Protein AF-A0A358EEK1-F1 (afdb_monomer)

pLDDT: mean 90.15, std 15.13, range [40.56, 98.88]

Nearest PDB structures (foldseek):
  5oxf-assembly1_C  TM=2.461E-01  e=3.643E+00  Campylobacter jejuni
  6evj-assembly1_B  TM=2.274E-01  e=4.358E+00  Influenza A virus (A/lit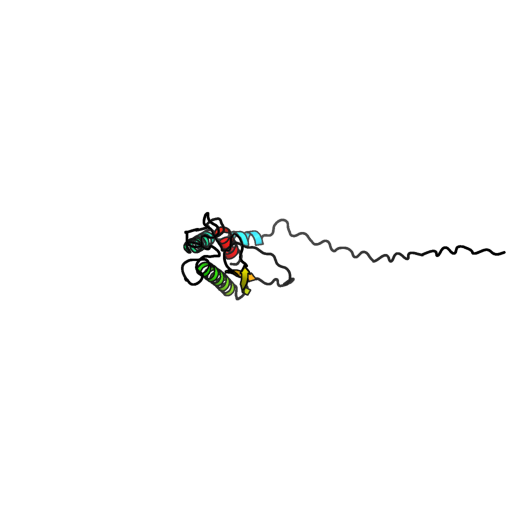tle yellow-shouldered bat/Guatemala/060/2010(H17N10))
  5owv-assembly1_D  TM=2.483E-01  e=8.408E+00  Campylobacter j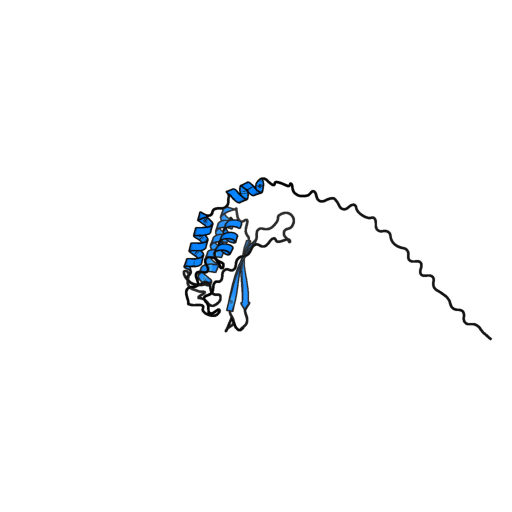ejuni

Mean predicted aligned error: 9.31 Å

Sequence (172 aa):
MTSLRSSAALFCCLTAVSPMHPASAQNAPPEVDLRLYDIIDASSADRIERDIRTLVSFGTRNTLSDTLSDTRGIGAARRWIKAELDRISFACGGCLEVSYQESIALPSVRIPEPVNVVNVVGIIRGTVHPERYVIMSGDIDSRASDTSDGETDAPGAND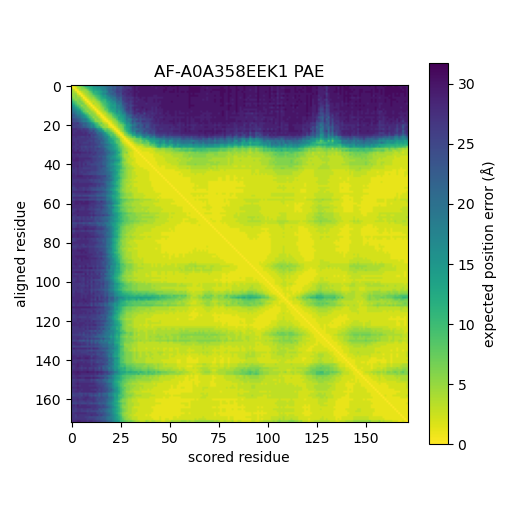NASGMAGVIEAAR

Structure (mmCIF, N/CA/C/O backbone):
data_AF-A0A358EEK1-F1
#
_entry.id   AF-A0A358EEK1-F1
#
loop_
_atom_site.group_PDB
_atom_site.id
_atom_site.type_symbol
_atom_site.label_atom_id
_atom_site.label_alt_id
_atom_site.label_comp_id
_atom_site.label_asym_id
_atom_site.label_entity_id
_atom_site.label_seq_id
_atom_site.pdbx_PDB_ins_code
_atom_site.Cartn_x
_atom_site.Cartn_y
_atom_site.Cartn_z
_atom_site.occupancy
_atom_site.B_iso_or_equiv
_atom_site.auth_seq_id
_atom_site.auth_comp_id
_atom_site.auth_asym_id
_atom_site.auth_atom_id
_atom_site.pdbx_PDB_model_num
ATOM 1 N N . MET A 1 1 ? 63.374 16.658 64.574 1.00 43.41 1 MET A N 1
ATOM 2 C CA . MET A 1 1 ? 62.487 17.833 64.411 1.00 43.41 1 MET A CA 1
ATOM 3 C C . MET A 1 1 ? 62.009 17.806 62.961 1.00 43.41 1 MET A C 1
ATOM 5 O O . MET A 1 1 ? 62.873 17.798 62.108 1.00 43.41 1 MET A O 1
ATOM 9 N N . THR A 1 2 ? 60.751 17.659 62.552 1.00 40.56 2 THR A N 1
ATOM 10 C CA . THR A 1 2 ? 59.442 17.663 63.221 1.00 40.56 2 THR A CA 1
ATOM 11 C C . THR A 1 2 ? 58.431 17.014 62.254 1.00 40.56 2 THR A C 1
ATOM 13 O O . THR A 1 2 ? 58.309 17.447 61.118 1.00 40.56 2 THR A O 1
ATOM 16 N N . SER A 1 3 ? 57.763 15.954 62.724 1.00 47.53 3 SER A N 1
ATOM 17 C CA . SER A 1 3 ? 56.436 15.412 62.361 1.00 47.53 3 SER A CA 1
ATOM 18 C C . SER A 1 3 ? 55.584 16.173 61.321 1.00 47.53 3 SER A C 1
ATOM 20 O O . SER A 1 3 ? 55.145 17.285 61.608 1.00 47.53 3 SER A O 1
ATOM 22 N N . LEU A 1 4 ? 55.149 15.487 60.251 1.00 50.31 4 LEU A N 1
ATOM 23 C CA . LEU A 1 4 ? 53.916 15.821 59.519 1.00 50.31 4 LEU A CA 1
ATOM 24 C C . LEU A 1 4 ? 52.906 14.666 59.643 1.00 50.31 4 LEU A C 1
ATOM 26 O O . LEU A 1 4 ? 53.188 13.525 59.283 1.00 50.31 4 LEU A O 1
ATOM 30 N N . ARG A 1 5 ? 51.747 14.975 60.231 1.00 51.47 5 ARG A N 1
ATOM 31 C CA . ARG A 1 5 ? 50.655 14.051 60.562 1.00 51.47 5 ARG A CA 1
ATOM 32 C C . ARG A 1 5 ? 49.740 13.830 59.351 1.00 51.47 5 ARG A C 1
ATOM 34 O O . ARG A 1 5 ? 49.323 14.796 58.721 1.00 51.47 5 ARG A O 1
ATOM 41 N N . SER A 1 6 ? 49.377 12.574 59.084 1.00 49.84 6 SER A N 1
ATOM 42 C CA . SER A 1 6 ? 48.284 12.206 58.169 1.00 49.84 6 SER A CA 1
ATOM 43 C C . SER A 1 6 ? 46.935 12.659 58.735 1.00 49.84 6 SER A C 1
ATOM 45 O O . SER A 1 6 ? 46.593 12.293 59.857 1.00 49.84 6 SER A O 1
ATOM 47 N N . SER A 1 7 ? 46.164 13.423 57.958 1.00 56.31 7 SER A N 1
ATOM 48 C CA . SER A 1 7 ? 44.749 13.699 58.235 1.00 56.31 7 SER A CA 1
ATOM 49 C C . SER A 1 7 ? 43.894 12.843 57.307 1.00 56.31 7 SER A C 1
ATOM 51 O O . SER A 1 7 ? 43.852 13.081 56.103 1.00 56.31 7 SER A O 1
ATOM 53 N N . ALA A 1 8 ? 43.235 11.829 57.865 1.00 51.91 8 ALA A N 1
ATOM 54 C CA . ALA A 1 8 ? 42.208 11.062 57.173 1.00 51.91 8 ALA A CA 1
ATOM 55 C C . ALA A 1 8 ? 40.895 11.859 57.209 1.00 51.91 8 ALA A C 1
ATOM 57 O O . ALA A 1 8 ? 40.332 12.085 58.280 1.00 51.91 8 ALA A O 1
ATOM 58 N N . ALA A 1 9 ? 40.424 12.315 56.048 1.00 53.72 9 ALA A N 1
ATOM 59 C CA . ALA A 1 9 ? 39.115 12.941 55.912 1.00 53.72 9 ALA A CA 1
ATOM 60 C C . ALA A 1 9 ? 38.034 11.850 55.895 1.00 53.72 9 ALA A C 1
ATOM 62 O O . ALA A 1 9 ? 37.959 11.042 54.970 1.00 53.72 9 ALA A O 1
ATOM 63 N N . LEU A 1 10 ? 37.215 11.815 56.945 1.00 52.78 10 LEU A N 1
ATOM 64 C CA . LEU A 1 10 ? 36.080 10.909 57.084 1.00 52.78 10 LEU A CA 1
ATOM 65 C C . LEU A 1 10 ? 34.925 11.429 56.209 1.00 52.78 10 LEU A C 1
ATOM 67 O O . LEU A 1 10 ? 34.228 12.372 56.578 1.00 52.78 10 LEU A O 1
ATOM 71 N N . PHE A 1 11 ? 34.752 10.847 55.023 1.00 52.84 11 PHE A N 1
ATOM 72 C CA . PHE A 1 11 ? 33.650 11.167 54.113 1.00 52.84 11 PHE A CA 1
ATOM 73 C C . PHE A 1 11 ? 32.364 10.501 54.635 1.00 52.84 11 PHE A C 1
ATOM 75 O O . PHE A 1 11 ? 32.135 9.310 54.434 1.00 52.84 11 PHE A O 1
ATOM 82 N N . CYS A 1 12 ? 31.542 11.257 55.368 1.00 51.34 12 CYS A N 1
ATOM 83 C CA . CYS A 1 12 ? 30.236 10.801 55.840 1.00 51.34 12 CYS A CA 1
ATOM 84 C C . CYS A 1 12 ? 29.252 10.801 54.660 1.00 51.34 12 CYS A C 1
ATOM 86 O O . CYS A 1 12 ? 28.757 11.846 54.240 1.00 51.34 12 CYS A O 1
ATOM 88 N N . CYS A 1 13 ? 29.023 9.625 54.079 1.00 54.00 13 CYS A N 1
ATOM 89 C CA . CYS A 1 13 ? 28.066 9.417 52.999 1.00 54.00 13 CYS A CA 1
ATOM 90 C C . CYS A 1 13 ? 26.640 9.467 53.583 1.00 54.00 13 CYS A C 1
ATOM 92 O O . CYS A 1 13 ? 26.144 8.466 54.096 1.00 54.00 13 CYS A O 1
ATOM 94 N N . LEU A 1 14 ? 25.986 10.636 53.549 1.00 52.56 14 LEU A N 1
ATOM 95 C CA . LEU A 1 14 ? 24.544 10.736 53.797 1.00 52.56 14 LEU A CA 1
ATOM 96 C C . LEU A 1 14 ? 23.809 10.092 52.616 1.00 52.56 14 LEU A C 1
ATOM 98 O O . LEU A 1 14 ? 23.673 10.688 51.548 1.00 52.56 14 LEU A O 1
ATOM 102 N N . THR A 1 15 ? 23.338 8.865 52.800 1.00 57.62 15 THR A N 1
ATOM 103 C CA . THR A 1 15 ? 22.448 8.199 51.852 1.00 57.62 15 THR A CA 1
ATOM 104 C C . THR A 1 15 ? 21.060 8.829 51.946 1.00 57.62 15 THR A C 1
ATOM 106 O O . THR A 1 15 ? 20.300 8.594 52.883 1.00 57.62 15 THR A O 1
ATOM 109 N N . ALA A 1 16 ? 20.721 9.669 50.968 1.00 61.91 16 ALA A N 1
ATOM 110 C CA . ALA A 1 16 ? 19.362 10.156 50.786 1.00 61.91 16 ALA A CA 1
ATOM 111 C C . ALA A 1 16 ? 18.456 8.966 50.428 1.00 61.91 16 ALA A C 1
ATOM 113 O O . ALA A 1 16 ? 18.513 8.437 49.319 1.00 61.91 16 ALA A O 1
ATOM 114 N N . VAL A 1 17 ? 17.641 8.517 51.382 1.00 62.41 17 VAL A N 1
ATOM 115 C CA . VAL A 1 17 ? 16.612 7.499 51.147 1.00 62.41 17 VAL A CA 1
ATOM 116 C C . VAL A 1 17 ? 15.456 8.182 50.420 1.00 62.41 17 VAL A C 1
ATOM 118 O O . VAL A 1 17 ? 14.647 8.875 51.033 1.00 62.41 17 VAL A O 1
ATOM 121 N N . SER A 1 18 ? 15.401 8.042 49.096 1.00 67.00 18 SER A N 1
ATOM 122 C CA . SER A 1 18 ? 14.250 8.494 48.316 1.00 67.00 18 SER A CA 1
ATOM 123 C C . SER A 1 18 ? 13.004 7.686 48.706 1.00 67.00 18 SER A C 1
ATOM 125 O O . SER A 1 18 ? 13.092 6.461 48.821 1.00 67.00 18 SER A O 1
ATOM 127 N N . PRO A 1 19 ? 11.838 8.329 48.898 1.00 62.78 19 PRO A N 1
ATOM 128 C CA . PRO A 1 19 ? 10.604 7.618 49.190 1.00 62.78 19 PRO A CA 1
ATOM 129 C C . PRO A 1 19 ? 10.219 6.745 47.993 1.00 62.78 19 PRO A C 1
ATOM 131 O O . PRO A 1 19 ? 9.994 7.229 46.879 1.00 62.78 19 PRO A O 1
ATOM 134 N N . MET A 1 20 ? 10.162 5.441 48.247 1.00 59.53 20 MET A N 1
ATOM 135 C CA . MET A 1 20 ? 9.701 4.434 47.304 1.00 59.53 20 MET A CA 1
ATOM 136 C C . MET A 1 20 ? 8.206 4.671 47.071 1.00 59.53 20 MET A C 1
ATOM 138 O O . MET A 1 20 ? 7.381 4.399 47.942 1.00 59.53 20 MET A O 1
ATOM 142 N N . HIS A 1 21 ? 7.858 5.254 45.923 1.00 65.44 21 HIS A N 1
ATOM 143 C CA . HIS A 1 21 ? 6.463 5.396 45.527 1.00 65.44 21 HIS A CA 1
ATOM 144 C C . HIS A 1 21 ? 5.921 4.001 45.199 1.00 65.44 21 HIS A C 1
ATOM 146 O O . HIS A 1 21 ? 6.581 3.269 44.454 1.00 65.44 21 HIS A O 1
ATOM 152 N N . PRO A 1 22 ? 4.755 3.601 45.734 1.00 57.66 22 PRO A N 1
ATOM 153 C CA . PRO A 1 22 ? 4.151 2.337 45.357 1.00 57.66 22 PRO A CA 1
ATOM 154 C C . PRO A 1 22 ? 3.855 2.383 43.858 1.00 57.66 22 PRO A C 1
ATOM 156 O O . PRO A 1 22 ? 3.104 3.240 43.385 1.00 57.66 22 PRO A O 1
ATOM 159 N N . ALA A 1 23 ? 4.475 1.475 43.106 1.00 62.31 23 ALA A N 1
ATOM 160 C CA . ALA A 1 23 ? 4.101 1.230 41.726 1.00 62.31 23 ALA A CA 1
ATOM 161 C C . ALA A 1 23 ? 2.620 0.837 41.730 1.00 62.31 23 ALA A C 1
ATOM 163 O O . ALA A 1 23 ? 2.246 -0.173 42.328 1.00 62.31 23 ALA A O 1
ATOM 164 N N . SER A 1 24 ? 1.767 1.666 41.124 1.00 61.56 24 SER A N 1
ATOM 165 C CA . SER A 1 24 ? 0.379 1.275 40.894 1.00 61.56 24 SER A CA 1
ATOM 166 C C . SER A 1 24 ? 0.408 0.016 40.041 1.00 61.56 24 SER A C 1
ATOM 168 O O . SER A 1 24 ? 0.936 0.039 38.929 1.00 61.56 24 SER A O 1
ATOM 170 N N . ALA A 1 25 ? -0.104 -1.087 40.588 1.00 59.94 25 ALA A N 1
ATOM 171 C CA . ALA A 1 25 ? -0.289 -2.314 39.838 1.00 59.94 25 ALA A CA 1
ATOM 172 C C . ALA A 1 25 ? -1.183 -1.979 38.645 1.00 59.94 25 ALA A C 1
ATOM 174 O O . ALA A 1 25 ? -2.343 -1.599 38.805 1.00 59.94 25 ALA A O 1
ATOM 175 N N . GLN A 1 26 ? -0.606 -2.029 37.450 1.00 68.31 26 GLN A N 1
ATOM 176 C CA . GLN A 1 26 ? -1.361 -1.844 36.229 1.00 68.31 26 GLN A CA 1
ATOM 177 C C . GLN A 1 26 ? -2.320 -3.033 36.155 1.00 68.31 26 GLN A C 1
ATOM 179 O O . GLN A 1 26 ? -1.869 -4.176 36.077 1.00 68.31 26 GLN A O 1
ATOM 184 N N . ASN A 1 27 ? -3.627 -2.780 36.280 1.00 73.75 27 ASN A N 1
ATOM 185 C CA . ASN A 1 27 ? -4.627 -3.832 36.124 1.00 73.75 27 ASN A CA 1
ATOM 186 C C . ASN A 1 27 ? -4.384 -4.492 34.765 1.00 73.75 27 ASN A C 1
ATOM 188 O O . ASN A 1 27 ? -4.419 -3.811 33.736 1.00 73.75 27 ASN A O 1
ATOM 192 N N . ALA A 1 28 ? -4.074 -5.789 34.777 1.00 75.44 28 ALA A N 1
ATOM 193 C CA . ALA A 1 28 ? -3.898 -6.539 33.547 1.00 75.44 28 ALA A CA 1
ATOM 194 C C . ALA A 1 28 ? -5.198 -6.458 32.726 1.00 75.44 28 ALA A C 1
ATOM 196 O O . ALA A 1 28 ? -6.284 -6.450 33.321 1.00 75.44 28 ALA A O 1
ATOM 197 N N . PRO A 1 29 ? -5.112 -6.380 31.385 1.00 78.44 29 PRO A N 1
ATOM 198 C CA . PRO A 1 29 ? -6.289 -6.503 30.540 1.00 78.44 29 PRO A CA 1
ATOM 199 C C . PRO A 1 29 ? -7.063 -7.783 30.891 1.00 78.44 29 PRO A C 1
ATOM 201 O O . PRO A 1 29 ? -6.444 -8.767 31.312 1.00 78.44 29 PRO A O 1
ATOM 204 N N . PRO A 1 30 ? -8.397 -7.787 30.740 1.00 82.62 30 PRO A N 1
ATOM 205 C CA . PRO A 1 30 ? -9.182 -8.995 30.952 1.00 82.62 30 PRO A CA 1
ATOM 206 C C . PRO A 1 30 ? -8.681 -10.125 30.043 1.00 82.62 30 PRO A C 1
ATOM 208 O O . PRO A 1 30 ? -8.241 -9.876 28.922 1.00 82.62 30 PRO A O 1
ATOM 211 N N . GLU A 1 31 ? -8.774 -11.369 30.522 1.00 85.31 31 GLU A N 1
ATOM 212 C CA . GLU A 1 31 ? -8.377 -12.562 29.754 1.00 85.31 31 GLU A CA 1
ATOM 213 C C . GLU A 1 31 ? -9.153 -12.675 28.432 1.00 85.31 31 GLU A C 1
ATOM 215 O O . GLU A 1 31 ? -8.614 -13.123 27.424 1.00 85.31 31 GLU A O 1
ATOM 220 N N . VAL A 1 32 ? -10.405 -12.209 28.429 1.00 90.00 32 VAL A N 1
ATOM 221 C CA . VAL A 1 32 ? -11.256 -12.130 27.244 1.00 90.00 32 VAL A CA 1
ATOM 222 C C . VAL A 1 32 ? -11.699 -10.688 27.038 1.00 90.00 32 VAL A C 1
ATOM 224 O O . VAL A 1 32 ? -12.344 -10.094 27.903 1.00 90.00 32 VAL A O 1
ATOM 227 N N . ASP A 1 33 ? -11.397 -10.149 25.861 1.00 91.00 33 ASP A N 1
ATOM 228 C CA . ASP A 1 33 ? -11.903 -8.863 25.396 1.00 91.00 33 ASP A CA 1
ATOM 229 C C . ASP A 1 33 ? -12.901 -9.096 24.262 1.00 91.00 33 ASP A C 1
ATOM 231 O O . ASP A 1 33 ? -12.526 -9.500 23.160 1.00 91.00 33 ASP A O 1
ATOM 235 N N . LEU A 1 34 ? -14.185 -8.857 24.538 1.00 91.69 34 LEU A N 1
ATOM 236 C CA . LEU A 1 34 ? -15.256 -9.136 23.580 1.00 91.69 34 LEU A CA 1
ATOM 237 C C . LEU A 1 34 ? -15.139 -8.309 22.292 1.00 91.69 34 LEU A C 1
ATOM 239 O O . LEU A 1 34 ? -15.575 -8.774 21.244 1.00 91.69 34 LEU A O 1
ATOM 243 N N . ARG A 1 35 ? -14.472 -7.147 22.341 1.00 92.81 35 ARG A N 1
ATOM 244 C CA . ARG A 1 35 ? -14.239 -6.295 21.164 1.00 92.81 35 ARG A CA 1
ATOM 245 C C . ARG A 1 35 ? -13.403 -6.998 20.096 1.00 92.81 35 ARG A C 1
ATOM 247 O O . ARG A 1 35 ? -13.483 -6.637 18.928 1.00 92.81 35 ARG A O 1
ATOM 254 N N . LEU A 1 36 ? -12.589 -7.987 20.480 1.00 92.12 36 LEU A N 1
ATOM 255 C CA . LEU A 1 36 ? -11.801 -8.761 19.522 1.00 92.12 36 LEU A CA 1
ATOM 256 C C . LEU A 1 36 ? -12.690 -9.591 18.594 1.00 92.12 36 LEU A C 1
ATOM 258 O O . LEU A 1 36 ? -12.343 -9.734 17.427 1.00 92.12 36 LEU A O 1
ATOM 262 N N . TYR A 1 37 ? -13.833 -10.093 19.070 1.00 93.94 37 TYR A N 1
ATOM 263 C CA . TYR A 1 37 ? -14.766 -10.832 18.216 1.00 93.94 37 TYR A CA 1
ATOM 264 C C . TYR A 1 37 ? -15.421 -9.915 17.184 1.00 93.94 37 TYR A C 1
ATOM 266 O O . TYR A 1 37 ? -15.461 -10.279 16.015 1.00 93.94 37 TYR A O 1
ATOM 274 N N . ASP A 1 38 ? -15.805 -8.694 17.572 1.00 94.12 38 ASP A N 1
ATOM 275 C CA . ASP A 1 38 ? -16.333 -7.702 16.626 1.00 94.12 38 ASP A CA 1
ATOM 276 C C . ASP A 1 38 ? -15.305 -7.361 15.529 1.00 94.12 38 ASP A C 1
ATOM 278 O O . ASP A 1 38 ? -15.656 -7.238 14.358 1.00 94.12 38 ASP A O 1
ATOM 282 N N . ILE A 1 39 ? -14.019 -7.241 15.891 1.00 93.06 39 ILE A N 1
ATOM 283 C CA . ILE A 1 39 ? -12.922 -6.994 14.936 1.00 93.06 39 ILE A CA 1
ATOM 284 C C . ILE A 1 39 ? -12.733 -8.189 13.991 1.00 93.06 39 ILE A C 1
ATOM 286 O O . ILE A 1 39 ? -12.556 -7.999 12.788 1.00 93.06 39 ILE A O 1
ATOM 290 N N . ILE A 1 40 ? -12.770 -9.416 14.520 1.00 93.81 40 ILE A N 1
ATOM 291 C CA . ILE A 1 40 ? -12.647 -10.642 13.719 1.00 93.81 40 ILE A CA 1
ATOM 292 C C . ILE A 1 40 ? -13.811 -10.743 12.727 1.00 93.81 40 ILE A C 1
ATOM 294 O O . ILE A 1 40 ? -13.573 -10.925 11.533 1.00 93.81 40 ILE A O 1
ATOM 298 N N . ASP A 1 41 ? -15.045 -10.566 13.197 1.00 96.19 41 ASP A N 1
ATOM 299 C CA . ASP A 1 41 ? -16.259 -10.666 12.381 1.00 96.19 41 ASP A CA 1
ATOM 300 C C . ASP A 1 41 ? -16.359 -9.545 11.339 1.00 96.19 41 ASP A C 1
ATOM 302 O O . ASP A 1 41 ? -16.964 -9.724 10.280 1.00 96.19 41 ASP A O 1
ATOM 306 N N . ALA A 1 42 ? -15.750 -8.388 11.609 1.00 95.88 42 ALA A N 1
ATOM 307 C CA . ALA A 1 42 ? -15.675 -7.298 10.649 1.00 95.88 42 ALA A CA 1
ATOM 308 C C . ALA A 1 42 ? -14.756 -7.618 9.462 1.00 95.88 42 ALA A C 1
ATOM 310 O O . ALA A 1 42 ? -14.959 -7.030 8.400 1.00 95.88 42 ALA A O 1
ATOM 311 N N . SER A 1 43 ? -13.763 -8.501 9.616 1.00 96.44 43 SER A N 1
ATOM 312 C CA . SER A 1 43 ? -12.811 -8.828 8.548 1.00 96.44 43 SER A CA 1
ATOM 313 C C . SER A 1 43 ? -13.473 -9.577 7.385 1.00 96.44 43 SER A C 1
ATOM 315 O O . SER A 1 43 ? -14.347 -10.424 7.568 1.00 96.44 43 SER A O 1
ATOM 317 N N . SER A 1 44 ? -13.064 -9.272 6.152 1.00 98.25 44 SER A N 1
ATOM 318 C CA . SER A 1 44 ? -13.674 -9.836 4.947 1.00 98.25 44 SER A CA 1
ATOM 319 C C . SER A 1 44 ? -12.648 -10.477 4.015 1.00 98.25 44 SER A C 1
ATOM 321 O O . SER A 1 44 ? -11.899 -9.790 3.317 1.00 98.25 44 SER A O 1
ATOM 323 N N . ALA A 1 45 ? -12.682 -11.810 3.923 1.00 98.31 45 ALA A N 1
ATOM 324 C CA . ALA A 1 45 ? -11.847 -12.568 2.987 1.00 98.31 45 ALA A CA 1
ATOM 325 C C . ALA A 1 45 ? -12.058 -12.133 1.524 1.00 98.31 45 ALA A C 1
ATOM 327 O O . ALA A 1 45 ? -11.088 -11.979 0.785 1.00 98.31 45 ALA A O 1
ATOM 328 N N . ASP A 1 46 ? -13.301 -11.843 1.128 1.00 98.56 46 ASP A N 1
ATOM 329 C CA . ASP A 1 46 ? -13.633 -11.387 -0.228 1.00 98.56 46 ASP A CA 1
ATOM 330 C C . ASP A 1 46 ? -13.015 -10.019 -0.563 1.00 98.56 46 ASP A C 1
ATOM 332 O O . ASP A 1 46 ? -12.674 -9.751 -1.719 1.00 98.56 46 ASP A O 1
ATOM 336 N N . ARG A 1 47 ? -12.889 -9.118 0.424 1.00 98.31 47 ARG A N 1
ATOM 337 C CA . ARG A 1 47 ? -12.207 -7.825 0.236 1.00 98.31 47 ARG A CA 1
ATOM 338 C C . ARG A 1 47 ? -10.705 -8.021 0.115 1.00 98.31 47 ARG A C 1
ATOM 340 O O . ARG A 1 47 ? -10.134 -7.555 -0.864 1.00 98.31 47 ARG A O 1
ATOM 347 N N . ILE A 1 48 ? -10.115 -8.793 1.028 1.00 98.62 48 ILE A N 1
ATOM 348 C CA . ILE A 1 48 ? -8.686 -9.122 0.996 1.00 98.62 48 ILE A CA 1
ATOM 349 C C . ILE A 1 48 ? -8.315 -9.753 -0.354 1.00 98.62 48 ILE A C 1
ATOM 351 O O . ILE A 1 48 ? -7.354 -9.327 -0.990 1.00 98.62 48 ILE A O 1
ATOM 355 N N . GLU A 1 49 ? -9.093 -10.722 -0.848 1.00 98.75 49 GLU A N 1
ATOM 356 C CA . GLU A 1 49 ? -8.842 -11.332 -2.158 1.00 98.75 49 GLU A CA 1
ATOM 357 C C . GLU A 1 49 ? -8.934 -10.304 -3.295 1.00 98.75 49 GLU A C 1
ATOM 359 O O . GLU A 1 49 ? -8.090 -10.303 -4.195 1.00 98.75 49 GLU A O 1
ATOM 364 N N . ARG A 1 50 ? -9.933 -9.412 -3.270 1.00 98.81 50 ARG A N 1
ATOM 365 C CA . ARG A 1 50 ? -10.086 -8.356 -4.284 1.00 98.81 50 ARG A CA 1
ATOM 366 C C . ARG A 1 50 ? -8.881 -7.417 -4.310 1.00 98.81 50 ARG A C 1
ATOM 368 O O . ARG A 1 50 ? -8.413 -7.066 -5.395 1.00 98.81 50 ARG A O 1
ATOM 375 N N . ASP A 1 51 ? -8.366 -7.048 -3.147 1.00 98.75 51 ASP A N 1
ATOM 376 C CA . ASP A 1 51 ? -7.219 -6.152 -3.028 1.00 98.75 51 ASP A CA 1
ATOM 377 C C . ASP A 1 51 ? -5.941 -6.845 -3.508 1.00 98.75 51 ASP A C 1
ATOM 379 O O . ASP A 1 51 ? -5.196 -6.272 -4.304 1.00 98.75 51 ASP A O 1
ATOM 383 N N . ILE A 1 52 ? -5.748 -8.126 -3.161 1.00 98.88 52 ILE A N 1
ATOM 384 C CA . ILE A 1 52 ? -4.668 -8.955 -3.718 1.00 98.88 52 ILE A CA 1
ATOM 385 C C . ILE A 1 52 ? -4.767 -8.994 -5.244 1.00 98.88 52 ILE A C 1
ATOM 387 O O . ILE A 1 52 ? -3.778 -8.730 -5.925 1.00 98.88 52 ILE A O 1
ATOM 391 N N . ARG A 1 53 ? -5.951 -9.287 -5.799 1.00 98.81 53 ARG A N 1
ATOM 392 C CA . ARG A 1 53 ? -6.180 -9.334 -7.254 1.00 98.81 53 ARG A CA 1
ATOM 393 C C . ARG A 1 53 ? -5.882 -8.001 -7.934 1.00 98.81 53 ARG A C 1
ATOM 395 O O . ARG A 1 53 ? -5.343 -7.990 -9.038 1.00 98.81 53 ARG A O 1
ATOM 402 N N . THR A 1 54 ? -6.199 -6.894 -7.276 1.00 98.75 54 THR A N 1
ATOM 403 C CA . THR A 1 54 ? -5.893 -5.561 -7.794 1.00 98.75 54 THR A CA 1
ATOM 404 C C . THR A 1 54 ? -4.389 -5.316 -7.788 1.00 98.75 54 THR A C 1
ATOM 406 O O . THR A 1 54 ? -3.819 -4.993 -8.828 1.00 98.75 54 THR A O 1
ATOM 409 N N . LEU A 1 55 ? -3.711 -5.582 -6.670 1.00 98.69 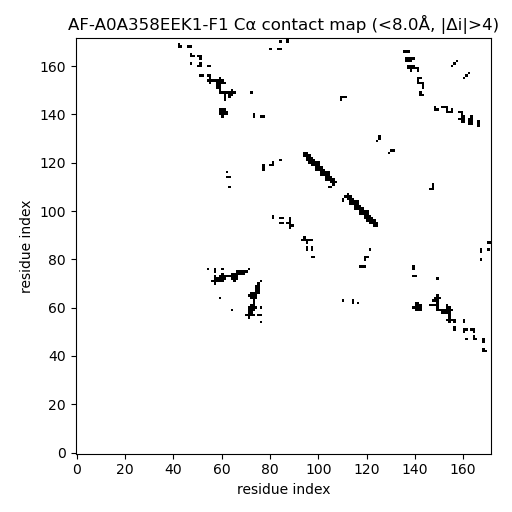55 LEU A N 1
ATOM 410 C CA . LEU A 1 55 ?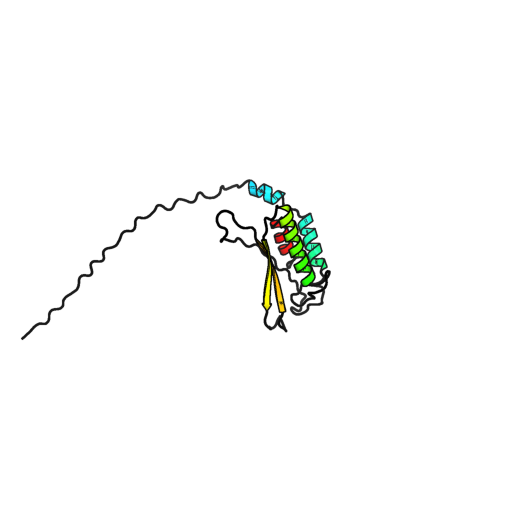 -2.262 -5.426 -6.556 1.00 98.69 55 LEU A CA 1
ATOM 411 C C . LEU A 1 55 ? -1.508 -6.272 -7.590 1.00 98.69 55 LEU A C 1
ATOM 413 O O . LEU A 1 55 ? -0.612 -5.760 -8.264 1.00 98.69 55 LEU A O 1
ATOM 417 N N . VAL A 1 56 ? -1.876 -7.544 -7.778 1.00 98.44 56 VAL A N 1
ATOM 418 C CA . VAL A 1 56 ? -1.226 -8.423 -8.772 1.00 98.44 56 VAL A CA 1
ATOM 419 C C . VAL A 1 56 ? -1.489 -7.989 -10.217 1.00 98.44 56 VAL A C 1
ATOM 421 O O . VAL A 1 56 ? -0.703 -8.328 -11.099 1.00 98.44 56 VAL A O 1
ATOM 424 N N . SER A 1 57 ? -2.566 -7.237 -10.474 1.00 98.62 57 SER A N 1
ATOM 425 C CA . SER A 1 57 ? -2.947 -6.807 -11.827 1.00 98.62 57 SER A CA 1
ATOM 426 C C . SER A 1 57 ? -2.059 -5.703 -12.404 1.00 98.62 57 SER A C 1
ATOM 428 O O . SER A 1 57 ? -2.047 -5.514 -13.617 1.00 98.62 57 SER A O 1
ATOM 430 N N . PHE A 1 58 ? -1.236 -5.047 -11.577 1.00 98.69 58 PHE A N 1
ATOM 431 C CA . PHE A 1 58 ? -0.245 -4.071 -12.043 1.00 98.69 58 PHE A CA 1
ATOM 432 C C . PHE A 1 58 ? 0.934 -4.708 -12.807 1.00 98.69 58 PHE A C 1
ATOM 434 O O . PHE A 1 58 ? 1.844 -3.995 -13.231 1.00 98.69 58 PHE A O 1
ATOM 441 N N . GLY A 1 59 ? 0.932 -6.036 -12.989 1.00 98.31 59 GLY A N 1
ATOM 442 C CA . GLY A 1 59 ? 1.943 -6.811 -13.708 1.00 98.31 59 GLY A CA 1
ATOM 443 C C . GLY A 1 59 ? 3.213 -7.012 -12.890 1.00 98.31 59 GLY A C 1
ATOM 444 O O . GLY A 1 59 ? 3.492 -8.113 -12.424 1.00 98.31 59 GLY A O 1
ATOM 445 N N . THR A 1 60 ? 3.948 -5.930 -12.656 1.00 98.38 60 THR A N 1
ATOM 446 C CA . THR A 1 60 ? 5.084 -5.872 -11.732 1.00 98.38 60 THR A CA 1
ATOM 447 C C . THR A 1 60 ? 4.978 -4.619 -10.880 1.00 98.38 60 THR A C 1
ATOM 449 O O . THR A 1 60 ? 4.462 -3.594 -11.324 1.00 98.38 60 THR A O 1
ATOM 452 N N . ARG A 1 61 ? 5.447 -4.707 -9.640 1.00 98.31 61 ARG A N 1
ATOM 453 C CA . ARG A 1 61 ? 5.569 -3.574 -8.722 1.00 98.31 61 ARG A CA 1
ATOM 454 C C . ARG A 1 61 ? 7.028 -3.379 -8.327 1.00 98.31 61 ARG A C 1
ATOM 456 O O . ARG A 1 61 ? 7.304 -2.850 -7.266 1.00 98.31 61 ARG A O 1
ATOM 463 N N . ASN A 1 62 ? 7.981 -3.821 -9.144 1.00 97.75 62 ASN A N 1
ATOM 464 C CA . ASN A 1 62 ? 9.397 -3.632 -8.845 1.00 97.75 62 ASN A CA 1
ATOM 465 C C . ASN A 1 62 ? 9.724 -2.149 -8.623 1.00 97.75 62 ASN A C 1
ATOM 467 O O . ASN A 1 62 ? 9.180 -1.280 -9.302 1.00 97.75 62 ASN A O 1
ATOM 471 N N . THR A 1 63 ? 10.630 -1.858 -7.693 1.00 97.06 63 THR A N 1
ATOM 472 C CA . THR A 1 63 ? 11.053 -0.486 -7.370 1.00 97.06 63 THR A CA 1
ATOM 473 C C . THR A 1 63 ? 11.556 0.292 -8.600 1.00 97.06 63 THR A C 1
ATOM 475 O O . THR A 1 63 ? 11.387 1.506 -8.658 1.00 97.06 63 THR A O 1
ATOM 478 N N . LEU A 1 64 ? 12.124 -0.399 -9.595 1.00 96.75 64 LEU A N 1
ATOM 479 C CA . LEU A 1 64 ? 12.622 0.169 -10.856 1.00 96.75 64 LEU A CA 1
ATOM 480 C C . LEU A 1 64 ? 11.582 0.170 -11.990 1.00 96.75 64 LEU A C 1
ATOM 482 O O . LEU A 1 64 ? 11.894 0.568 -13.109 1.00 96.75 64 LEU A O 1
ATOM 486 N N . SER A 1 65 ? 10.365 -0.316 -11.736 1.00 97.69 65 SER A N 1
ATOM 487 C CA . SER A 1 65 ? 9.304 -0.350 -12.745 1.00 97.69 65 SER A CA 1
ATOM 488 C C . SER A 1 65 ? 8.702 1.034 -13.000 1.00 97.69 65 SER A C 1
ATOM 490 O O . SER A 1 65 ? 8.951 2.002 -12.278 1.00 97.69 65 SER A O 1
ATOM 492 N N . ASP A 1 66 ? 7.885 1.116 -14.048 1.00 97.31 66 ASP A N 1
ATOM 493 C CA . ASP A 1 66 ? 7.270 2.359 -14.494 1.00 97.31 66 ASP A CA 1
ATOM 494 C C . ASP A 1 66 ? 6.517 3.106 -13.370 1.00 97.31 66 ASP A C 1
ATOM 496 O O . ASP A 1 66 ? 5.820 2.524 -12.527 1.00 97.31 66 ASP A O 1
ATOM 500 N N . THR A 1 67 ? 6.671 4.434 -13.361 1.00 97.88 67 THR A N 1
ATOM 501 C CA . THR A 1 67 ? 6.063 5.310 -12.350 1.00 97.88 67 THR A CA 1
ATOM 502 C C . THR A 1 67 ? 4.932 6.191 -12.891 1.00 97.88 67 THR A C 1
ATOM 504 O O . THR A 1 67 ? 4.213 6.815 -12.100 1.00 97.88 67 THR A O 1
ATOM 507 N N . LEU A 1 68 ? 4.749 6.234 -14.213 1.00 97.81 68 LEU A N 1
ATOM 508 C CA . LEU A 1 68 ? 3.880 7.186 -14.908 1.00 97.81 68 LEU A CA 1
ATOM 509 C C . LEU A 1 68 ? 2.547 6.565 -15.329 1.00 97.81 68 LEU A C 1
ATOM 511 O O . LEU A 1 68 ? 1.512 7.212 -15.208 1.00 97.81 68 LEU A O 1
ATOM 515 N N . SER A 1 69 ? 2.560 5.313 -15.773 1.00 98.00 69 SER A N 1
ATOM 516 C CA . SER A 1 69 ? 1.393 4.522 -16.142 1.00 98.00 69 SER A CA 1
ATOM 517 C C . SER A 1 69 ? 0.392 4.460 -15.001 1.00 98.00 69 SER A C 1
ATOM 519 O O . SER A 1 69 ? 0.758 4.285 -13.839 1.00 98.00 69 SER A O 1
ATOM 521 N N . ASP A 1 70 ? -0.888 4.568 -15.346 1.00 95.88 70 ASP A N 1
ATOM 522 C CA . ASP A 1 70 ? -2.001 4.429 -14.405 1.00 95.88 70 ASP A CA 1
ATOM 523 C C . ASP A 1 70 ? -2.421 2.975 -14.175 1.00 95.88 70 ASP A C 1
ATOM 525 O O . ASP A 1 70 ? -3.245 2.700 -13.308 1.00 95.88 70 ASP A O 1
ATOM 529 N N . THR A 1 71 ? -1.868 2.034 -14.944 1.00 97.75 71 THR A N 1
ATOM 530 C CA . THR A 1 71 ? -2.337 0.637 -14.961 1.00 97.75 71 THR A CA 1
ATOM 531 C C . THR A 1 71 ? -1.238 -0.396 -14.740 1.00 97.75 71 THR A C 1
ATOM 533 O O . THR A 1 71 ? -1.544 -1.562 -14.513 1.00 97.75 71 THR A O 1
ATOM 536 N N . ARG A 1 72 ? 0.037 0.001 -14.778 1.00 98.31 72 ARG A N 1
ATOM 537 C CA . ARG A 1 72 ? 1.184 -0.905 -14.637 1.00 98.31 72 ARG A CA 1
ATOM 538 C C . ARG A 1 72 ? 2.273 -0.264 -13.786 1.00 98.31 72 ARG A C 1
ATOM 540 O O . ARG A 1 72 ? 2.440 0.950 -13.829 1.00 98.31 72 ARG A O 1
ATOM 547 N N . GLY A 1 73 ? 3.038 -1.089 -13.077 1.00 98.50 73 GLY A N 1
ATOM 548 C CA . GLY A 1 73 ? 4.232 -0.642 -12.367 1.00 98.50 73 GLY A CA 1
ATOM 549 C C . GLY A 1 73 ? 3.959 -0.145 -10.950 1.00 98.50 73 GLY A C 1
ATOM 550 O O . GLY A 1 73 ? 2.816 0.012 -10.501 1.00 98.50 73 GLY A O 1
ATOM 551 N N . ILE A 1 74 ? 5.048 0.134 -10.238 1.00 98.56 74 ILE A N 1
ATOM 552 C CA . ILE A 1 74 ? 5.041 0.613 -8.853 1.00 98.56 74 ILE A CA 1
ATOM 553 C C . ILE A 1 74 ? 4.328 1.964 -8.719 1.00 98.56 74 ILE A C 1
ATOM 555 O O . ILE A 1 74 ? 3.689 2.232 -7.698 1.00 98.56 74 ILE A O 1
ATOM 559 N N . GLY A 1 75 ? 4.373 2.806 -9.760 1.00 98.50 75 GLY A N 1
ATOM 560 C CA . GLY A 1 75 ? 3.673 4.090 -9.779 1.00 98.50 75 GLY A CA 1
ATOM 561 C C . GLY A 1 75 ? 2.160 3.951 -9.687 1.00 98.50 75 GLY A C 1
ATOM 562 O O . GLY A 1 75 ? 1.539 4.638 -8.872 1.00 98.50 75 GLY A O 1
ATOM 563 N N . ALA A 1 76 ? 1.575 3.067 -10.498 1.00 98.75 76 ALA A N 1
ATOM 564 C CA . ALA A 1 76 ? 0.146 2.774 -10.457 1.00 98.75 76 ALA A CA 1
ATOM 565 C C . ALA A 1 76 ? -0.248 2.185 -9.094 1.00 98.75 76 ALA A C 1
ATOM 567 O O . ALA A 1 76 ? -1.183 2.669 -8.454 1.00 98.75 76 ALA A O 1
ATOM 568 N N . ALA A 1 77 ? 0.531 1.213 -8.604 1.00 98.75 77 ALA A N 1
ATOM 569 C CA . ALA A 1 77 ? 0.262 0.532 -7.341 1.00 98.75 77 ALA A CA 1
ATOM 570 C C . ALA A 1 77 ? 0.241 1.488 -6.135 1.00 98.75 77 ALA A C 1
ATOM 572 O O . ALA A 1 77 ? -0.727 1.490 -5.376 1.00 98.75 77 ALA A O 1
ATOM 573 N N . ARG A 1 78 ? 1.254 2.354 -5.969 1.00 98.38 78 ARG A N 1
ATOM 574 C CA . ARG A 1 78 ? 1.298 3.302 -4.836 1.00 98.38 78 ARG A CA 1
ATOM 575 C C . ARG A 1 78 ? 0.161 4.328 -4.878 1.00 98.38 78 ARG A C 1
ATOM 577 O O . ARG A 1 78 ? -0.367 4.695 -3.831 1.00 98.38 78 ARG A O 1
ATOM 584 N N . ARG A 1 79 ? -0.244 4.775 -6.076 1.00 98.69 79 ARG A N 1
ATOM 585 C CA . ARG A 1 79 ? -1.384 5.695 -6.235 1.00 98.69 79 ARG A CA 1
ATOM 586 C C . ARG A 1 79 ? -2.695 5.011 -5.873 1.00 98.69 79 ARG A C 1
ATOM 588 O O . ARG A 1 79 ? -3.516 5.619 -5.190 1.00 98.69 79 ARG A O 1
ATOM 595 N N . TRP A 1 80 ? -2.862 3.754 -6.280 1.00 98.81 80 TRP A N 1
ATOM 596 C CA . TRP A 1 80 ? -4.023 2.955 -5.906 1.00 98.81 80 TRP A CA 1
ATOM 597 C C . TRP A 1 80 ? -4.096 2.749 -4.388 1.00 98.81 80 TRP A C 1
ATOM 599 O O . TRP A 1 80 ? -5.105 3.103 -3.791 1.00 98.81 80 TRP A O 1
ATOM 609 N N . ILE A 1 81 ? -3.007 2.311 -3.742 1.00 98.81 81 ILE A N 1
ATOM 610 C CA . ILE A 1 81 ? -2.958 2.122 -2.278 1.00 98.81 81 ILE A CA 1
ATOM 611 C C . ILE A 1 81 ? -3.300 3.420 -1.542 1.00 98.81 81 ILE A C 1
ATOM 613 O O . ILE A 1 81 ? -4.096 3.411 -0.604 1.00 98.81 81 ILE A O 1
ATOM 617 N N . LYS A 1 82 ? -2.739 4.558 -1.975 1.00 98.75 82 LYS A N 1
ATOM 618 C CA . LYS A 1 82 ? -3.076 5.849 -1.371 1.00 98.75 82 LYS A CA 1
ATOM 619 C C . LYS A 1 82 ? -4.570 6.155 -1.503 1.00 98.75 82 LYS A C 1
ATOM 621 O O . LYS A 1 82 ? -5.183 6.570 -0.524 1.00 98.75 82 LYS A O 1
ATOM 626 N N . ALA A 1 83 ? -5.155 5.930 -2.678 1.00 98.75 83 ALA A N 1
ATOM 627 C CA . ALA A 1 83 ? -6.579 6.154 -2.904 1.00 98.75 83 ALA A CA 1
ATOM 628 C C . ALA A 1 83 ? -7.470 5.223 -2.059 1.00 98.75 83 ALA A C 1
ATOM 630 O O . ALA A 1 83 ? -8.528 5.655 -1.600 1.00 98.75 83 ALA A O 1
ATOM 631 N N . GLU A 1 84 ? -7.049 3.975 -1.818 1.00 98.75 84 GLU A N 1
ATOM 632 C CA . GLU A 1 84 ? -7.735 3.064 -0.891 1.00 98.75 84 GLU A CA 1
ATOM 633 C C . GLU A 1 84 ? -7.751 3.634 0.533 1.00 98.75 84 GLU A C 1
ATOM 635 O O . GLU A 1 84 ? -8.824 3.772 1.126 1.00 98.75 84 GLU A O 1
ATOM 640 N N . LEU A 1 85 ? -6.588 4.042 1.052 1.00 98.75 85 LEU A N 1
ATOM 641 C CA . LEU A 1 85 ? -6.475 4.627 2.392 1.00 98.75 85 LEU A CA 1
ATOM 642 C C . LEU A 1 85 ? -7.230 5.959 2.516 1.00 98.75 85 LEU A C 1
ATOM 644 O O . LEU A 1 85 ? -7.880 6.197 3.531 1.00 98.75 85 LEU A O 1
ATOM 648 N N . ASP A 1 86 ? -7.204 6.811 1.486 1.00 98.81 86 ASP A N 1
ATOM 649 C CA . ASP A 1 86 ? -7.980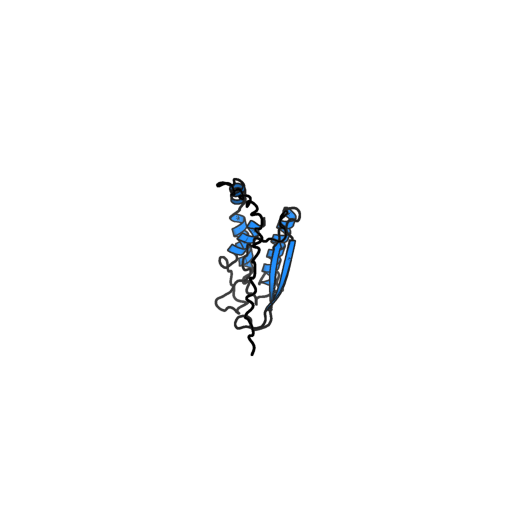 8.058 1.458 1.00 98.81 86 ASP A CA 1
ATOM 650 C C . ASP A 1 86 ? -9.491 7.771 1.536 1.00 98.81 86 ASP A C 1
ATOM 652 O O . ASP A 1 86 ? -10.224 8.446 2.264 1.00 98.81 86 ASP A O 1
ATOM 656 N N . ARG A 1 87 ? -9.979 6.749 0.820 1.00 98.69 87 ARG A N 1
ATOM 657 C CA . ARG A 1 87 ? -11.399 6.364 0.856 1.00 98.69 87 ARG A CA 1
ATOM 658 C C . ARG A 1 87 ? -11.800 5.791 2.207 1.00 98.69 87 ARG A C 1
ATOM 660 O O . ARG A 1 87 ? -12.891 6.092 2.687 1.00 98.69 87 ARG A O 1
ATOM 667 N N . ILE A 1 88 ? -10.938 4.973 2.803 1.00 98.44 88 ILE A N 1
ATOM 668 C CA . ILE A 1 88 ? -11.135 4.463 4.159 1.00 98.44 88 ILE A CA 1
ATOM 669 C C . ILE A 1 88 ? -11.213 5.637 5.140 1.00 98.44 88 ILE A C 1
ATOM 671 O O . ILE A 1 88 ? -12.182 5.731 5.891 1.00 98.44 88 ILE A O 1
ATOM 675 N N . SER A 1 89 ? -10.274 6.589 5.049 1.00 98.44 89 SER A N 1
ATOM 676 C CA . SER A 1 89 ? -10.289 7.815 5.852 1.00 98.44 89 SER A CA 1
ATOM 677 C C . SER A 1 89 ? -11.620 8.549 5.713 1.00 98.44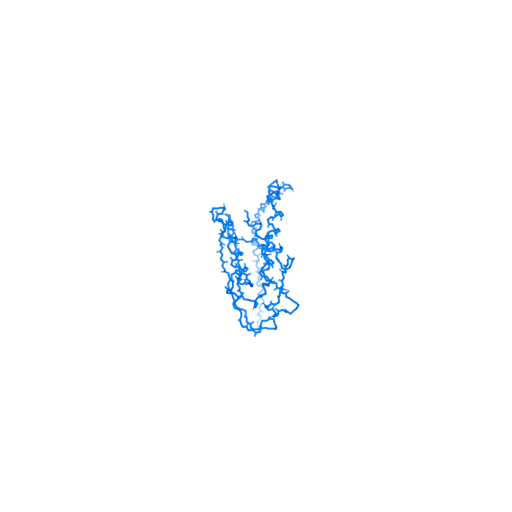 89 SER A C 1
ATOM 679 O O . SER A 1 89 ? -12.257 8.893 6.704 1.00 98.44 89 SER A O 1
ATOM 681 N N . PHE A 1 90 ? -12.097 8.740 4.483 1.00 98.50 90 PHE A N 1
ATOM 682 C CA . PHE A 1 90 ? -13.380 9.389 4.230 1.00 98.50 90 PHE A CA 1
ATOM 683 C C . PHE A 1 90 ? -14.556 8.636 4.873 1.00 98.50 90 PHE A C 1
ATOM 685 O O . PHE A 1 90 ? -15.410 9.261 5.504 1.00 98.50 90 PHE A O 1
ATOM 692 N N . ALA A 1 91 ? -14.589 7.305 4.765 1.00 97.75 91 ALA A N 1
ATOM 693 C CA . ALA A 1 91 ? -15.656 6.475 5.321 1.00 97.75 91 ALA A CA 1
ATOM 694 C C . ALA A 1 91 ? -15.726 6.527 6.859 1.00 97.75 91 ALA A C 1
ATOM 696 O O . ALA A 1 91 ? -16.821 6.471 7.416 1.00 97.75 91 ALA A O 1
ATOM 697 N N . CYS A 1 92 ? -14.588 6.693 7.539 1.00 96.06 92 CYS A N 1
ATOM 698 C CA . CYS A 1 92 ? -14.518 6.849 8.995 1.00 96.06 92 CYS A CA 1
ATOM 699 C C . CYS A 1 92 ? -14.565 8.317 9.473 1.00 96.06 92 CYS A C 1
ATOM 701 O O . CYS A 1 92 ? -14.295 8.588 10.643 1.00 96.06 92 CYS A O 1
ATOM 703 N N . GLY A 1 93 ? -14.892 9.281 8.602 1.00 97.44 93 GLY A N 1
ATOM 704 C CA . GLY A 1 93 ? -15.008 10.697 8.981 1.00 97.44 93 GLY A CA 1
ATOM 705 C C . GLY A 1 93 ? -13.674 11.442 9.110 1.00 97.44 93 GLY A C 1
ATOM 706 O O . GLY A 1 93 ? -13.575 12.398 9.875 1.00 97.44 93 GLY A O 1
ATOM 707 N N . GLY A 1 94 ? -12.655 11.021 8.362 1.00 97.44 94 GLY A N 1
ATOM 708 C CA . GLY A 1 94 ? -11.322 11.627 8.328 1.00 97.44 94 GLY A CA 1
ATOM 709 C C . GLY A 1 94 ? -10.361 11.076 9.383 1.00 97.44 94 GLY A C 1
ATOM 710 O O . GLY A 1 94 ? -9.524 11.823 9.882 1.00 97.44 94 GLY A O 1
ATOM 711 N N . CYS A 1 95 ? -10.491 9.801 9.766 1.00 96.56 95 CYS A N 1
ATOM 712 C CA . CYS A 1 95 ? -9.716 9.223 10.871 1.00 96.56 95 CYS A CA 1
ATOM 713 C C . CYS A 1 95 ? -8.239 8.930 10.541 1.00 96.56 95 CYS A C 1
ATOM 715 O O . CYS A 1 95 ? -7.443 8.753 11.465 1.00 96.56 95 CYS A O 1
ATOM 717 N N . LEU A 1 96 ? -7.867 8.876 9.256 1.00 98.12 96 LEU A N 1
ATOM 718 C CA . LEU A 1 96 ? -6.496 8.625 8.806 1.00 98.12 96 LEU A CA 1
ATOM 719 C C . LEU A 1 96 ? -5.856 9.891 8.224 1.00 98.12 96 LEU A C 1
ATOM 721 O O . LEU A 1 96 ? -6.399 10.503 7.301 1.00 98.12 96 LEU A O 1
ATOM 725 N N . GLU A 1 97 ? -4.644 10.204 8.680 1.00 98.00 97 GLU A N 1
ATOM 726 C CA . GLU A 1 97 ? -3.702 11.079 7.976 1.00 98.00 97 GLU A CA 1
ATOM 727 C C . GLU A 1 97 ? -2.969 10.249 6.912 1.00 98.00 97 GLU A C 1
ATOM 729 O O . GLU A 1 97 ? -2.159 9.389 7.259 1.00 98.00 97 GLU A O 1
ATOM 734 N N . VAL A 1 98 ? -3.250 10.485 5.627 1.00 98.62 98 VAL A N 1
ATOM 735 C CA . VAL A 1 98 ? -2.671 9.705 4.519 1.00 98.62 98 VAL A CA 1
ATOM 736 C C . VAL A 1 98 ? -1.697 10.557 3.708 1.00 98.62 98 VAL A C 1
ATOM 738 O O . VAL A 1 98 ? -2.070 11.592 3.149 1.00 98.62 98 VAL A O 1
ATOM 741 N N . SER A 1 99 ? -0.445 10.118 3.596 1.00 98.44 99 SER A N 1
ATOM 742 C CA . SER A 1 99 ? 0.608 10.854 2.892 1.00 98.44 99 SER A CA 1
ATOM 743 C C . SER A 1 99 ? 1.613 9.933 2.201 1.00 98.44 99 SER A C 1
ATOM 745 O O . SER A 1 99 ? 1.673 8.727 2.453 1.00 98.44 99 SER A O 1
ATOM 747 N N . TYR A 1 100 ? 2.397 10.517 1.294 1.00 98.62 100 TYR A N 1
ATOM 748 C CA . TYR A 1 100 ? 3.595 9.876 0.769 1.00 98.62 100 TYR A CA 1
ATOM 749 C C . TYR A 1 100 ? 4.791 10.219 1.653 1.00 98.62 100 TYR A C 1
ATOM 751 O O . TYR A 1 100 ? 4.951 11.366 2.077 1.00 98.62 100 TYR A O 1
ATOM 759 N N . GLN A 1 101 ? 5.649 9.232 1.885 1.00 98.12 101 GLN A N 1
ATOM 760 C CA . GLN A 1 101 ? 6.993 9.441 2.408 1.00 98.12 101 GLN A CA 1
ATOM 761 C C . GLN A 1 101 ? 7.981 9.059 1.309 1.00 98.12 101 GLN A C 1
ATOM 763 O O . GLN A 1 101 ? 7.910 7.961 0.763 1.00 98.12 101 GLN A O 1
ATOM 768 N N . GLU A 1 102 ? 8.867 9.987 0.957 1.00 97.44 102 GLU A N 1
ATOM 769 C CA . GLU A 1 102 ? 9.751 9.849 -0.201 1.00 97.44 102 GLU A CA 1
ATOM 770 C C . GLU A 1 102 ? 11.218 9.922 0.215 1.00 97.44 102 GLU A C 1
ATOM 772 O O . GLU A 1 102 ? 11.593 10.662 1.131 1.00 97.44 102 GLU A O 1
ATOM 777 N N . SER A 1 103 ? 12.060 9.157 -0.475 1.00 97.50 103 SER A N 1
ATOM 778 C CA . SER A 1 103 ? 13.510 9.191 -0.304 1.00 97.50 103 SER A CA 1
ATOM 779 C C . SER A 1 103 ? 14.216 8.730 -1.572 1.00 97.50 103 SER A C 1
ATOM 781 O O . SER A 1 103 ? 13.752 7.824 -2.261 1.00 97.50 103 SER A O 1
ATOM 783 N N . ILE A 1 104 ? 15.371 9.327 -1.867 1.00 97.81 104 ILE A N 1
ATOM 784 C CA . ILE A 1 104 ? 16.212 8.881 -2.978 1.00 97.81 104 ILE A CA 1
ATOM 785 C C . ILE A 1 104 ? 17.125 7.758 -2.493 1.00 97.81 104 ILE A C 1
ATOM 787 O O . ILE A 1 104 ? 18.005 7.979 -1.657 1.00 97.81 104 ILE A O 1
ATOM 791 N N . ALA A 1 105 ? 16.939 6.562 -3.045 1.00 96.50 105 ALA A N 1
ATOM 792 C CA . ALA A 1 105 ? 17.884 5.470 -2.895 1.00 96.50 105 ALA A CA 1
ATOM 793 C C . ALA A 1 105 ? 19.086 5.714 -3.813 1.00 96.50 105 ALA A C 1
ATOM 795 O O . ALA A 1 105 ? 18.929 5.960 -5.009 1.00 96.50 105 ALA A O 1
ATOM 796 N N . LEU A 1 106 ? 20.291 5.663 -3.244 1.00 96.50 106 LEU A N 1
ATOM 797 C CA . LEU A 1 106 ? 21.533 5.796 -4.002 1.00 96.50 106 LEU A CA 1
ATOM 798 C C . LEU A 1 106 ? 21.904 4.476 -4.699 1.00 96.50 106 LEU A C 1
ATOM 800 O O . LEU A 1 106 ? 21.451 3.410 -4.267 1.00 96.50 106 LEU A O 1
ATOM 804 N N . PRO A 1 107 ? 22.761 4.528 -5.737 1.00 95.31 107 PRO A N 1
ATOM 805 C CA . PRO A 1 107 ? 23.159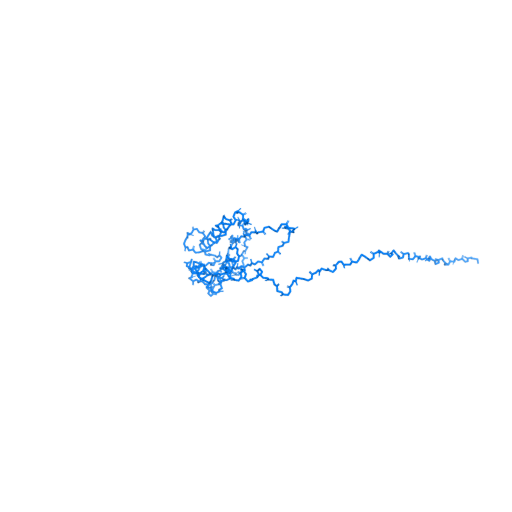 3.339 -6.468 1.00 95.31 107 PRO A CA 1
ATOM 806 C C . PRO A 1 107 ? 23.752 2.235 -5.583 1.00 95.31 107 PRO A C 1
ATOM 808 O O . PRO A 1 107 ? 24.561 2.483 -4.687 1.00 95.31 107 PRO A O 1
ATOM 811 N N . SER A 1 108 ? 23.361 0.997 -5.864 1.00 92.31 108 SER A N 1
ATOM 812 C CA . SER A 1 108 ? 23.815 -0.234 -5.222 1.00 92.31 108 SER A CA 1
ATOM 813 C C . SER A 1 108 ? 23.696 -1.409 -6.201 1.00 92.31 108 SER A C 1
ATOM 815 O O . SER A 1 108 ? 23.226 -1.253 -7.322 1.00 92.31 108 SER A O 1
ATOM 817 N N . VAL A 1 109 ? 24.064 -2.621 -5.775 1.00 88.19 109 VAL A N 1
ATOM 818 C CA . VAL A 1 109 ? 23.954 -3.826 -6.622 1.00 88.19 109 VAL A CA 1
ATOM 819 C C . VAL A 1 109 ? 22.521 -4.078 -7.119 1.00 88.19 109 VAL A C 1
ATOM 821 O O . VAL A 1 109 ? 22.349 -4.624 -8.199 1.00 88.19 109 VAL A O 1
ATOM 824 N N . ARG A 1 110 ? 21.492 -3.683 -6.354 1.00 87.50 110 ARG A N 1
ATOM 825 C CA . ARG A 1 110 ? 20.074 -3.873 -6.728 1.00 87.50 110 ARG A CA 1
ATOM 826 C C . ARG A 1 110 ? 19.427 -2.641 -7.364 1.00 87.50 110 ARG A C 1
ATOM 828 O O . ARG A 1 110 ? 18.326 -2.743 -7.886 1.00 87.50 110 ARG A O 1
ATOM 835 N N . ILE A 1 111 ? 20.082 -1.487 -7.268 1.00 92.75 111 ILE A N 1
ATOM 836 C CA . ILE A 1 111 ? 19.572 -0.185 -7.703 1.00 92.75 111 ILE A CA 1
ATOM 837 C C . ILE A 1 111 ? 20.688 0.435 -8.551 1.00 92.75 111 ILE A C 1
ATOM 839 O O . ILE A 1 111 ? 21.587 1.053 -7.991 1.00 92.75 111 ILE A O 1
ATOM 843 N N . PRO A 1 112 ? 20.723 0.205 -9.873 1.00 92.81 112 PRO A N 1
ATOM 844 C CA . PRO A 1 112 ? 21.860 0.608 -10.705 1.00 92.81 112 PRO A CA 1
ATOM 845 C C . PRO A 1 112 ? 21.994 2.134 -10.839 1.00 92.81 112 PRO A C 1
ATOM 847 O O . PRO A 1 112 ? 23.088 2.641 -11.086 1.00 92.81 112 PRO A O 1
ATOM 850 N N . GLU A 1 113 ? 20.903 2.867 -10.626 1.00 92.88 113 GLU A N 1
ATOM 851 C CA . GLU A 1 113 ? 20.820 4.323 -10.724 1.00 92.88 113 GLU A CA 1
ATOM 852 C C . GLU A 1 113 ? 19.955 4.907 -9.597 1.00 92.88 113 GLU A C 1
ATOM 854 O O . GLU A 1 113 ? 19.168 4.170 -9.006 1.00 92.88 113 GLU A O 1
ATOM 859 N N . PRO A 1 114 ? 20.086 6.203 -9.252 1.00 96.50 114 PRO A N 1
ATOM 860 C CA . PRO A 1 114 ? 19.288 6.799 -8.187 1.00 96.50 114 PRO A CA 1
ATOM 861 C C . PRO A 1 114 ? 17.784 6.689 -8.459 1.00 96.50 114 PRO A C 1
ATOM 863 O O . PRO A 1 114 ? 17.313 7.100 -9.517 1.00 96.50 114 PRO A O 1
ATOM 866 N N . VAL A 1 115 ? 17.023 6.192 -7.483 1.00 96.56 115 VAL A N 1
ATOM 867 C CA . VAL A 1 115 ? 15.578 5.948 -7.625 1.00 96.56 115 VAL A CA 1
ATOM 868 C C . VAL A 1 115 ? 14.817 6.609 -6.488 1.00 96.56 115 VAL A C 1
ATOM 870 O O . VAL A 1 115 ? 15.228 6.538 -5.330 1.00 96.56 115 VAL A O 1
ATOM 873 N N . ASN A 1 116 ? 13.690 7.248 -6.813 1.00 96.94 116 ASN A N 1
ATOM 874 C CA . ASN A 1 116 ? 12.780 7.785 -5.808 1.00 96.94 116 ASN A CA 1
ATOM 875 C C . ASN A 1 116 ? 11.893 6.669 -5.240 1.00 96.94 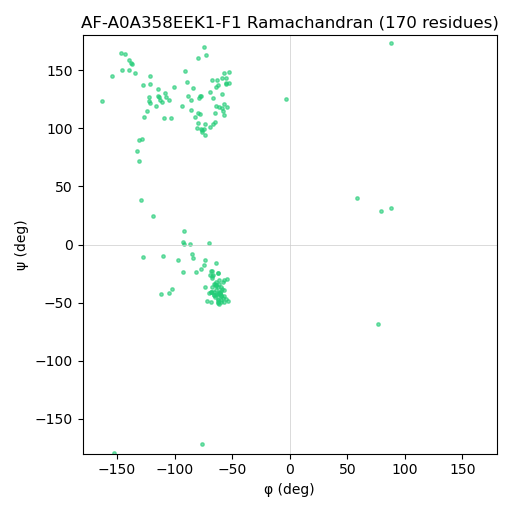116 ASN A C 1
ATOM 877 O O . ASN A 1 116 ? 10.944 6.225 -5.891 1.00 96.94 116 ASN A O 1
ATOM 881 N N . VAL A 1 117 ? 12.203 6.236 -4.022 1.00 97.50 117 VAL A N 1
ATOM 882 C CA . VAL A 1 117 ? 11.416 5.258 -3.273 1.00 97.50 117 VAL A CA 1
ATOM 883 C C . VAL A 1 117 ? 10.317 5.997 -2.525 1.00 97.50 117 VAL A C 1
ATOM 885 O O . VAL A 1 117 ? 10.589 6.920 -1.757 1.00 97.50 117 VAL A O 1
ATOM 888 N N . VAL A 1 118 ? 9.073 5.577 -2.759 1.00 98.31 118 VAL A N 1
ATOM 889 C CA . VAL A 1 118 ? 7.878 6.232 -2.225 1.00 98.31 118 VAL A CA 1
ATOM 890 C C . VAL A 1 118 ? 7.044 5.231 -1.445 1.00 98.31 118 VAL A C 1
ATOM 892 O O . VAL A 1 118 ? 6.474 4.304 -2.020 1.00 98.31 118 VAL A O 1
ATOM 895 N N . ASN A 1 119 ? 6.936 5.472 -0.146 1.00 98.38 119 ASN A N 1
ATOM 896 C CA . ASN A 1 119 ? 6.054 4.753 0.757 1.00 98.38 119 ASN A CA 1
ATOM 897 C C . ASN A 1 119 ? 4.698 5.459 0.841 1.00 98.38 119 ASN A C 1
ATOM 899 O O . ASN A 1 119 ? 4.615 6.686 0.742 1.00 98.38 119 ASN A O 1
ATOM 903 N N . VAL A 1 120 ? 3.637 4.687 1.072 1.00 98.56 120 VAL A N 1
ATOM 904 C CA . VAL A 1 120 ? 2.308 5.211 1.410 1.00 98.56 120 VAL A CA 1
ATOM 905 C C . VAL A 1 120 ? 2.078 4.984 2.895 1.00 98.56 120 VAL A C 1
ATOM 907 O O . VAL A 1 120 ? 2.185 3.855 3.367 1.00 98.56 120 VAL A O 1
ATOM 910 N N . VAL A 1 121 ? 1.773 6.048 3.631 1.00 98.38 121 VAL A N 1
ATOM 911 C CA . VAL A 1 121 ? 1.606 5.996 5.084 1.00 98.38 121 VAL A CA 1
ATOM 912 C C . VAL A 1 121 ? 0.209 6.481 5.445 1.00 98.38 121 VAL A C 1
ATOM 914 O O . VAL A 1 121 ? -0.187 7.568 5.033 1.00 98.38 121 VAL A O 1
ATOM 917 N N . GLY A 1 122 ? -0.523 5.676 6.217 1.00 98.00 122 GLY A N 1
ATOM 918 C CA . GLY A 1 122 ? -1.772 6.056 6.875 1.00 98.00 122 GLY A CA 1
ATOM 919 C C . GLY A 1 122 ? -1.584 6.049 8.390 1.00 98.00 122 GLY A C 1
ATOM 920 O O . GLY A 1 122 ? -1.098 5.062 8.938 1.00 98.00 122 GLY A O 1
ATOM 921 N N . ILE A 1 123 ? -1.940 7.140 9.071 1.00 98.12 123 ILE A N 1
ATOM 922 C CA . ILE A 1 123 ? -1.779 7.270 10.526 1.00 98.12 123 ILE A CA 1
ATOM 923 C C . ILE A 1 123 ? -3.132 7.539 11.180 1.00 98.12 123 ILE A C 1
ATOM 925 O O . ILE A 1 123 ? -3.757 8.560 10.904 1.00 98.12 123 ILE A O 1
ATOM 929 N N . ILE A 1 124 ? -3.536 6.662 12.103 1.00 96.50 124 ILE A N 1
ATOM 930 C CA . ILE A 1 124 ? -4.596 6.939 13.081 1.00 96.50 124 ILE A CA 1
ATOM 931 C C . ILE A 1 124 ? -3.926 7.465 14.351 1.00 96.50 124 ILE A C 1
ATOM 933 O O . ILE A 1 124 ? -3.111 6.774 14.966 1.00 96.50 124 ILE A O 1
ATOM 937 N N . ARG A 1 125 ? -4.251 8.694 14.760 1.00 95.62 125 ARG A N 1
ATOM 938 C CA . ARG A 1 125 ? -3.688 9.295 15.978 1.00 95.62 125 ARG A CA 1
ATOM 939 C C . ARG A 1 125 ? -4.378 8.753 17.223 1.00 95.62 125 ARG A C 1
ATOM 941 O O . ARG A 1 125 ? -5.598 8.821 17.351 1.00 95.62 125 ARG A O 1
ATOM 948 N N . GLY A 1 126 ? -3.584 8.269 18.177 1.00 95.06 126 GLY A N 1
ATOM 949 C CA . GLY A 1 126 ? -4.084 7.920 19.504 1.00 95.06 126 GLY A CA 1
ATOM 950 C C . GLY A 1 126 ? -4.618 9.152 20.241 1.00 95.06 126 GLY A C 1
ATOM 951 O O . GLY A 1 126 ? -4.032 10.228 20.172 1.00 95.06 126 GLY A O 1
ATOM 952 N N . THR A 1 127 ? -5.709 8.990 20.987 1.00 95.06 127 THR A N 1
ATOM 953 C CA . THR A 1 127 ? -6.346 10.091 21.732 1.00 95.06 127 THR A CA 1
ATOM 954 C C . THR A 1 127 ? -5.675 10.391 23.075 1.00 95.06 127 THR A C 1
ATOM 956 O O . THR A 1 127 ? -5.794 11.504 23.578 1.00 95.06 127 THR A O 1
ATOM 959 N N . VAL A 1 128 ? -4.967 9.413 23.657 1.00 96.69 128 VAL A N 1
ATOM 960 C CA . VAL A 1 128 ? -4.294 9.535 24.967 1.00 96.69 128 VAL A CA 1
ATOM 961 C C . VAL A 1 128 ? -2.775 9.699 24.827 1.00 96.69 128 VAL A C 1
ATOM 963 O O . VAL A 1 128 ? -2.182 10.514 25.528 1.00 96.69 128 VAL A O 1
ATOM 966 N N . HIS A 1 129 ? -2.152 8.942 23.916 1.00 95.88 129 HIS A N 1
ATOM 967 C CA . HIS A 1 129 ? -0.704 8.948 23.656 1.00 95.88 129 HIS A CA 1
ATOM 968 C C . HIS A 1 129 ? -0.424 9.079 22.147 1.00 95.88 129 HIS A C 1
ATOM 970 O O . HIS A 1 129 ? -0.056 8.088 21.510 1.00 95.88 129 HIS A O 1
ATOM 976 N N . PRO A 1 130 ? -0.650 10.260 21.540 1.00 95.38 130 PRO A N 1
ATOM 977 C CA . PRO A 1 130 ? -0.497 10.471 20.094 1.00 95.38 130 PRO A CA 1
ATOM 978 C C . PRO A 1 130 ? 0.944 10.303 19.579 1.00 95.38 130 PRO A C 1
ATOM 980 O O . PRO A 1 130 ? 1.158 10.182 18.373 1.00 95.38 130 PRO A O 1
ATOM 983 N N . GLU A 1 131 ? 1.932 10.308 20.474 1.00 95.62 131 GLU A N 1
ATOM 984 C CA . GLU A 1 131 ? 3.355 10.123 20.187 1.00 95.62 131 GLU A CA 1
ATOM 985 C C . GLU A 1 131 ? 3.792 8.652 20.098 1.00 95.62 131 GLU A C 1
ATOM 987 O O . GLU A 1 131 ? 4.915 8.372 19.673 1.00 95.62 131 GLU A O 1
ATOM 992 N N . ARG A 1 132 ? 2.937 7.711 20.518 1.00 96.94 132 ARG A N 1
ATOM 993 C CA . ARG A 1 132 ? 3.228 6.273 20.496 1.00 96.94 132 ARG A CA 1
ATOM 994 C C . ARG A 1 132 ? 2.567 5.618 19.296 1.00 96.94 132 ARG A C 1
ATOM 996 O O . ARG A 1 132 ? 1.387 5.833 19.039 1.00 96.94 132 ARG A O 1
ATOM 1003 N N . TYR A 1 133 ? 3.322 4.763 18.617 1.00 95.69 133 TYR A N 1
ATOM 1004 C CA . TYR A 1 133 ? 2.870 4.091 17.406 1.00 95.69 133 TYR A CA 1
ATOM 1005 C C . TYR A 1 133 ? 2.913 2.579 17.582 1.00 95.69 133 TYR A C 1
ATOM 1007 O O . TYR A 1 133 ? 3.879 2.027 18.109 1.00 95.69 133 TYR A O 1
ATOM 1015 N N . VAL A 1 134 ? 1.871 1.924 17.082 1.00 96.44 134 VAL A N 1
ATOM 1016 C CA . VAL A 1 134 ? 1.894 0.512 16.707 1.00 96.44 134 VAL A CA 1
ATOM 1017 C C . VAL A 1 134 ? 1.877 0.499 15.187 1.00 96.44 134 VAL A C 1
ATOM 1019 O O . VAL A 1 134 ? 1.043 1.169 14.583 1.00 96.44 134 VAL A O 1
ATOM 1022 N N . ILE A 1 135 ? 2.831 -0.197 14.576 1.00 96.44 135 ILE A N 1
ATOM 1023 C CA . ILE A 1 135 ? 3.009 -0.189 13.125 1.00 96.44 135 ILE A CA 1
ATOM 1024 C C . ILE A 1 135 ? 2.691 -1.580 12.591 1.00 96.44 135 ILE A C 1
ATOM 1026 O O . ILE A 1 135 ? 3.259 -2.570 13.049 1.00 96.44 135 ILE A O 1
ATOM 1030 N N . MET A 1 136 ? 1.802 -1.625 11.605 1.00 97.06 136 MET A N 1
ATOM 1031 C CA . MET A 1 136 ? 1.593 -2.767 10.724 1.00 97.06 136 MET A CA 1
ATOM 1032 C C . MET A 1 136 ? 2.005 -2.331 9.318 1.00 97.06 136 MET A C 1
ATOM 1034 O O . MET A 1 136 ? 1.664 -1.228 8.893 1.00 97.06 136 MET A O 1
ATOM 1038 N N . SER A 1 137 ? 2.770 -3.162 8.619 1.00 96.44 137 SER A N 1
ATOM 1039 C CA . SER A 1 137 ? 3.347 -2.821 7.319 1.00 96.44 137 SER A CA 1
ATOM 1040 C C . SER A 1 137 ? 3.220 -3.975 6.337 1.00 96.44 137 SER A C 1
ATOM 1042 O O . SER A 1 137 ? 3.177 -5.140 6.730 1.00 96.44 137 SER A O 1
ATOM 1044 N N . GLY A 1 138 ? 3.227 -3.633 5.055 1.00 96.44 138 GLY A N 1
ATOM 1045 C CA . GLY A 1 138 ? 3.452 -4.555 3.955 1.00 96.44 138 GLY A CA 1
ATOM 1046 C C . GLY A 1 138 ? 4.368 -3.891 2.933 1.00 96.44 138 GLY A C 1
ATOM 1047 O O . GLY A 1 138 ? 4.456 -2.662 2.872 1.00 96.44 138 GLY A O 1
ATOM 1048 N N . ASP A 1 139 ? 5.054 -4.709 2.151 1.00 96.81 139 ASP A N 1
ATOM 1049 C CA . ASP A 1 139 ? 5.907 -4.225 1.074 1.00 96.81 139 ASP A CA 1
ATOM 1050 C C . ASP A 1 139 ? 5.061 -4.079 -0.192 1.00 96.81 139 ASP A C 1
ATOM 1052 O O . ASP A 1 139 ? 4.331 -4.991 -0.590 1.00 96.81 139 ASP A O 1
ATOM 1056 N N . ILE A 1 140 ? 5.110 -2.899 -0.809 1.00 97.19 140 ILE A N 1
ATOM 1057 C CA . ILE A 1 140 ? 4.350 -2.625 -2.035 1.00 97.19 140 ILE A CA 1
ATOM 1058 C C . ILE A 1 140 ? 4.997 -3.343 -3.217 1.00 97.19 140 ILE A C 1
ATOM 1060 O O . ILE A 1 140 ? 4.299 -3.795 -4.134 1.00 97.19 140 ILE A O 1
ATOM 1064 N N . ASP A 1 141 ? 6.327 -3.402 -3.216 1.00 97.12 141 ASP A N 1
ATOM 1065 C CA . ASP A 1 141 ? 7.081 -3.874 -4.351 1.00 97.12 141 ASP A CA 1
ATOM 1066 C C . ASP A 1 141 ? 6.979 -5.387 -4.542 1.00 97.12 141 ASP A C 1
ATOM 1068 O O . ASP A 1 141 ? 6.519 -6.160 -3.703 1.00 97.12 141 ASP A O 1
ATOM 1072 N N . SER A 1 142 ? 7.343 -5.809 -5.741 1.00 97.81 142 SER A N 1
ATOM 1073 C CA . SER A 1 142 ? 7.461 -7.210 -6.109 1.00 97.81 142 SER A CA 1
ATOM 1074 C C . SER A 1 142 ? 8.640 -7.366 -7.051 1.00 97.81 142 SER A C 1
ATOM 1076 O O . SER A 1 142 ? 9.136 -6.392 -7.618 1.00 97.81 142 SER A O 1
ATOM 1078 N N . ARG A 1 143 ? 9.121 -8.591 -7.243 1.00 95.62 143 ARG A N 1
ATOM 1079 C CA . ARG A 1 143 ? 10.251 -8.826 -8.141 1.00 95.62 143 ARG A CA 1
ATOM 1080 C C . ARG A 1 143 ? 10.164 -10.151 -8.869 1.00 95.62 143 ARG A C 1
ATOM 1082 O O . ARG A 1 143 ? 9.631 -11.130 -8.345 1.00 95.62 143 ARG A O 1
ATOM 1089 N N . ALA A 1 144 ? 10.737 -10.162 -10.065 1.00 95.69 144 ALA A N 1
ATOM 1090 C CA . ALA A 1 144 ? 11.106 -11.380 -10.758 1.00 95.69 144 ALA A CA 1
ATOM 1091 C C . ALA A 1 144 ? 12.396 -11.962 -10.138 1.00 95.69 144 ALA A C 1
ATOM 1093 O O . ALA A 1 144 ? 12.867 -11.523 -9.082 1.00 95.69 144 ALA A O 1
ATOM 1094 N N . SER A 1 145 ? 12.970 -12.989 -10.768 1.00 94.88 145 SER A N 1
ATOM 1095 C CA . SER A 1 145 ? 14.213 -13.605 -10.283 1.00 94.88 145 SER A CA 1
ATOM 1096 C C . SER A 1 145 ? 15.381 -12.616 -10.252 1.00 94.88 145 SER A C 1
ATOM 1098 O O . SER A 1 145 ? 16.135 -12.601 -9.275 1.00 94.88 145 SER A O 1
ATOM 1100 N N . ASP A 1 146 ? 15.502 -11.779 -11.283 1.00 92.88 146 ASP A N 1
ATOM 1101 C CA . ASP A 1 146 ? 16.418 -10.642 -11.288 1.00 92.88 146 ASP A CA 1
ATOM 1102 C C . ASP A 1 146 ? 15.808 -9.484 -10.484 1.00 92.88 146 ASP A C 1
ATOM 1104 O O . ASP A 1 146 ? 14.678 -9.057 -10.712 1.00 92.88 146 ASP A O 1
ATOM 1108 N N . THR A 1 147 ? 16.560 -8.984 -9.503 1.00 88.69 147 THR A N 1
ATOM 1109 C CA . THR A 1 147 ? 16.122 -7.893 -8.627 1.00 88.69 147 THR A CA 1
ATOM 1110 C C . THR A 1 147 ? 15.979 -6.561 -9.348 1.00 88.69 147 THR A C 1
ATOM 1112 O O . THR A 1 147 ? 15.170 -5.745 -8.916 1.00 88.69 147 THR A O 1
ATOM 1115 N N . SER A 1 148 ? 16.764 -6.340 -10.405 1.00 91.88 148 SER A N 1
ATOM 1116 C CA . SER A 1 148 ? 16.755 -5.101 -11.189 1.00 91.88 148 SER A CA 1
ATOM 1117 C C . SER A 1 148 ? 15.812 -5.146 -12.394 1.00 91.88 148 SER A C 1
ATOM 1119 O O . SER A 1 148 ? 15.729 -4.177 -13.144 1.00 91.88 148 SER A O 1
ATOM 1121 N N . ASP A 1 149 ? 15.087 -6.248 -12.582 1.00 95.06 149 ASP A N 1
ATOM 1122 C CA . ASP A 1 149 ? 14.117 -6.379 -13.663 1.00 95.06 149 ASP A CA 1
ATOM 1123 C C . ASP A 1 149 ? 12.793 -5.691 -13.295 1.00 95.06 149 ASP A C 1
ATOM 1125 O O . ASP A 1 149 ? 11.968 -6.211 -12.534 1.00 95.06 149 ASP A O 1
ATOM 1129 N N . GLY A 1 150 ? 12.624 -4.480 -13.832 1.00 95.88 150 GLY A N 1
ATOM 1130 C CA . GLY A 1 150 ? 11.424 -3.658 -13.697 1.00 95.88 150 GLY A CA 1
ATOM 1131 C C . GLY A 1 150 ? 10.337 -3.934 -14.739 1.00 95.88 150 GLY A C 1
ATOM 1132 O O . GLY A 1 150 ? 9.300 -3.269 -14.705 1.00 95.88 150 GLY A O 1
ATOM 1133 N N . GLU A 1 151 ? 10.553 -4.876 -15.660 1.00 96.75 151 GLU A N 1
ATOM 1134 C CA . GLU A 1 151 ? 9.684 -5.100 -16.818 1.00 96.75 151 GLU A CA 1
ATOM 1135 C C . GLU A 1 151 ? 8.934 -6.426 -16.748 1.00 96.75 151 GLU A C 1
ATOM 1137 O O . GLU A 1 151 ? 7.737 -6.445 -17.044 1.00 96.75 151 GLU A O 1
ATOM 1142 N N . THR A 1 152 ? 9.591 -7.518 -16.347 1.00 98.25 152 THR A N 1
ATOM 1143 C CA . THR A 1 152 ? 8.966 -8.846 -16.273 1.00 98.25 152 THR A CA 1
ATOM 1144 C C . THR A 1 152 ? 7.818 -8.857 -15.271 1.00 98.25 152 THR A C 1
ATOM 1146 O O . THR A 1 152 ? 7.933 -8.333 -14.161 1.00 98.25 152 THR A O 1
ATOM 1149 N N . ASP A 1 153 ? 6.707 -9.501 -15.642 1.00 98.25 153 ASP A N 1
ATOM 1150 C CA . ASP A 1 153 ? 5.576 -9.698 -14.740 1.00 98.25 153 ASP A CA 1
ATOM 1151 C C . ASP A 1 153 ? 6.018 -10.438 -13.470 1.00 98.25 153 ASP A C 1
ATOM 1153 O O . ASP A 1 153 ? 6.503 -11.571 -13.494 1.00 98.25 153 ASP A O 1
ATOM 1157 N N . ALA A 1 154 ? 5.802 -9.778 -12.338 1.00 98.12 154 ALA A N 1
ATOM 1158 C CA . ALA A 1 154 ? 6.103 -10.256 -11.004 1.00 98.12 154 ALA A CA 1
ATOM 1159 C C . ALA A 1 154 ? 4.870 -10.010 -10.126 1.00 98.12 154 ALA A C 1
ATOM 1161 O O . ALA A 1 154 ? 4.825 -9.028 -9.382 1.00 98.12 154 ALA A O 1
ATOM 1162 N N . PRO A 1 155 ? 3.842 -10.876 -10.199 1.00 97.38 155 PRO A N 1
ATOM 1163 C CA . PRO A 1 155 ? 2.557 -10.614 -9.556 1.00 97.38 155 PRO A CA 1
ATOM 1164 C C . PRO A 1 155 ? 2.674 -10.426 -8.039 1.00 97.38 155 PRO A C 1
ATOM 1166 O O . PRO A 1 155 ? 1.995 -9.577 -7.466 1.00 97.38 155 PRO A O 1
ATOM 1169 N N . GLY A 1 156 ? 3.544 -11.198 -7.376 1.00 97.94 156 GLY A N 1
ATOM 1170 C CA . GLY A 1 156 ? 3.810 -11.054 -5.941 1.00 97.94 156 GLY A CA 1
ATOM 1171 C C . GLY A 1 156 ? 2.562 -11.216 -5.067 1.00 97.94 156 GLY A C 1
ATOM 1172 O O . GLY A 1 156 ? 2.360 -10.440 -4.140 1.00 97.94 156 GLY A O 1
ATOM 1173 N N . ALA A 1 157 ? 1.680 -12.169 -5.397 1.00 98.44 157 ALA A N 1
ATOM 1174 C CA . ALA A 1 157 ? 0.387 -12.335 -4.720 1.00 98.44 157 ALA A CA 1
ATOM 1175 C C . ALA A 1 157 ? 0.540 -12.609 -3.215 1.00 98.44 157 ALA A C 1
ATOM 1177 O O . ALA A 1 157 ? -0.159 -12.020 -2.400 1.00 98.44 157 ALA A O 1
ATOM 1178 N N . ASN A 1 158 ? 1.478 -13.488 -2.860 1.00 98.31 158 ASN A N 1
ATOM 1179 C CA . ASN A 1 158 ? 1.819 -13.779 -1.468 1.00 98.31 158 ASN A CA 1
ATOM 1180 C C . ASN A 1 158 ? 2.984 -12.921 -0.942 1.00 98.31 158 ASN A C 1
ATOM 1182 O O . ASN A 1 158 ? 3.111 -12.745 0.259 1.00 98.31 158 ASN A O 1
ATOM 1186 N N . ASP A 1 159 ? 3.838 -12.419 -1.837 1.00 97.38 159 ASP A N 1
ATOM 1187 C CA . ASP A 1 159 ? 5.032 -11.628 -1.514 1.00 97.38 159 ASP A CA 1
ATOM 1188 C C . ASP A 1 159 ? 5.025 -10.325 -2.337 1.00 97.38 159 ASP A C 1
ATOM 1190 O O . ASP A 1 159 ? 5.443 -10.315 -3.497 1.00 97.38 159 ASP A O 1
ATOM 1194 N N . ASN A 1 160 ? 4.449 -9.235 -1.826 1.00 98.06 160 ASN A N 1
ATOM 1195 C CA . ASN A 1 160 ? 3.719 -9.131 -0.551 1.00 98.06 160 ASN A CA 1
ATOM 1196 C C . ASN A 1 160 ? 2.332 -8.478 -0.716 1.00 98.06 160 ASN A C 1
ATOM 1198 O O . ASN A 1 160 ? 1.869 -7.706 0.125 1.00 98.06 160 ASN A O 1
ATOM 1202 N N . ALA A 1 161 ? 1.628 -8.794 -1.812 1.00 98.62 161 ALA A N 1
ATOM 1203 C CA . ALA A 1 161 ? 0.278 -8.270 -2.024 1.00 98.62 161 ALA A CA 1
ATOM 1204 C C . ALA A 1 161 ? -0.705 -8.714 -0.926 1.00 98.62 161 ALA A C 1
ATOM 1206 O O . ALA A 1 161 ? -1.580 -7.939 -0.552 1.00 98.62 161 ALA A O 1
ATOM 1207 N N . SER A 1 162 ? -0.551 -9.921 -0.374 1.00 98.56 162 SER A N 1
ATOM 1208 C CA . SER A 1 162 ? -1.365 -10.419 0.741 1.00 98.56 162 SER A CA 1
ATOM 1209 C C . SER A 1 162 ? -1.145 -9.632 2.034 1.00 98.56 162 SER A C 1
ATOM 1211 O O . SER A 1 162 ? -2.123 -9.267 2.684 1.00 98.56 162 SER A O 1
ATOM 1213 N N . GLY A 1 163 ? 0.103 -9.312 2.392 1.00 98.31 163 GLY A N 1
ATOM 1214 C CA . GLY A 1 163 ? 0.398 -8.473 3.554 1.00 98.31 163 GLY A CA 1
ATOM 1215 C C . GLY A 1 163 ? -0.107 -7.045 3.372 1.00 98.31 163 GLY A C 1
ATOM 1216 O O . GLY A 1 163 ? -0.721 -6.495 4.284 1.00 98.31 163 GLY A O 1
ATOM 1217 N N . MET A 1 164 ? 0.054 -6.472 2.174 1.00 98.50 164 MET A N 1
ATOM 1218 C CA . MET A 1 164 ? -0.506 -5.155 1.852 1.00 98.50 164 MET A CA 1
ATOM 1219 C C . MET A 1 164 ? -2.035 -5.127 1.901 1.00 98.50 164 MET A C 1
ATOM 1221 O O . MET A 1 164 ? -2.602 -4.197 2.471 1.00 98.50 164 MET A O 1
ATOM 1225 N N . ALA A 1 165 ? -2.711 -6.147 1.370 1.00 98.56 165 ALA A N 1
ATOM 1226 C CA . ALA A 1 165 ? -4.162 -6.279 1.494 1.00 98.56 165 ALA A CA 1
ATOM 1227 C C . ALA A 1 165 ? -4.595 -6.415 2.964 1.00 98.56 165 ALA A C 1
ATOM 1229 O O . ALA A 1 165 ? -5.597 -5.834 3.366 1.00 98.56 165 ALA A O 1
ATOM 1230 N N . GLY A 1 166 ? -3.807 -7.110 3.792 1.00 98.06 166 GLY A N 1
ATOM 1231 C CA . GLY A 1 166 ? -4.026 -7.177 5.237 1.00 98.06 166 GLY A CA 1
ATOM 1232 C C . GLY A 1 166 ? -3.929 -5.812 5.927 1.00 98.06 166 GLY A C 1
ATOM 1233 O O . GLY A 1 166 ? -4.757 -5.508 6.780 1.00 98.06 166 GLY A O 1
ATOM 1234 N N . VAL A 1 167 ? -2.965 -4.968 5.539 1.00 98.25 167 VAL A N 1
ATOM 1235 C CA . VAL A 1 167 ? -2.849 -3.585 6.044 1.00 98.25 167 VAL A CA 1
ATOM 1236 C C . VAL A 1 167 ? -4.062 -2.745 5.639 1.00 98.25 167 VAL A C 1
ATOM 1238 O O . VAL A 1 167 ? -4.595 -2.007 6.465 1.00 98.25 167 VAL A O 1
ATOM 1241 N N . ILE A 1 168 ? -4.509 -2.860 4.384 1.00 98.31 168 ILE A N 1
ATOM 1242 C CA . ILE A 1 168 ? -5.669 -2.117 3.871 1.00 98.31 168 ILE A CA 1
ATOM 1243 C C . ILE A 1 168 ? -6.951 -2.546 4.598 1.00 98.31 168 ILE A C 1
ATOM 1245 O O . ILE A 1 168 ? -7.706 -1.686 5.046 1.00 98.31 168 ILE A O 1
ATOM 1249 N N . GLU A 1 169 ? -7.174 -3.850 4.785 1.00 97.94 169 GLU A N 1
ATOM 1250 C CA . GLU A 1 169 ? -8.347 -4.353 5.510 1.00 97.94 169 GLU A CA 1
ATOM 1251 C C . GLU A 1 169 ? -8.303 -3.986 6.999 1.00 97.94 169 GLU A C 1
ATOM 1253 O O . GLU A 1 169 ? -9.335 -3.640 7.563 1.00 97.94 169 GLU A O 1
ATOM 1258 N N . ALA A 1 170 ? -7.125 -3.991 7.634 1.00 96.44 170 ALA A N 1
ATOM 1259 C CA . ALA A 1 170 ? -6.978 -3.566 9.028 1.00 96.44 170 ALA A CA 1
ATOM 1260 C C . ALA A 1 170 ? -7.239 -2.063 9.234 1.00 96.44 170 ALA A C 1
ATOM 1262 O O . ALA A 1 170 ? -7.611 -1.651 10.331 1.00 96.44 170 ALA A O 1
ATOM 1263 N N . ALA A 1 171 ? -7.031 -1.238 8.204 1.00 96.62 171 ALA A N 1
ATOM 1264 C CA . ALA A 1 171 ? -7.308 0.193 8.266 1.00 96.62 171 ALA A CA 1
ATOM 1265 C C . ALA A 1 171 ? -8.809 0.527 8.152 1.00 96.62 171 ALA A C 1
ATOM 1267 O O . ALA A 1 171 ? -9.198 1.632 8.534 1.00 96.62 171 ALA A O 1
ATOM 1268 N N . ARG A 1 172 ? -9.622 -0.387 7.603 1.00 94.69 172 ARG A N 1
ATOM 1269 C CA . ARG A 1 172 ? -11.027 -0.185 7.218 1.00 94.69 172 ARG A CA 1
ATOM 1270 C C . ARG A 1 172 ? -12.014 -0.269 8.380 1.00 94.69 172 ARG A C 1
ATOM 1272 O O . ARG A 1 172 ? -12.921 0.592 8.398 1.00 94.69 172 ARG A O 1
#

Solvent-accessible surface area (backbone atoms only — not comparable to full-atom values): 10336 Å² total; per-residue (Å²): 140,80,91,85,81,89,78,83,81,83,81,79,79,80,78,80,80,74,82,82,72,80,76,76,78,75,79,73,77,66,98,74,59,72,67,55,54,58,54,58,70,67,58,50,69,72,55,37,50,51,44,18,55,53,56,27,60,23,36,22,20,13,89,73,18,48,62,78,46,81,65,33,13,30,32,20,51,52,53,50,54,45,51,51,51,50,50,40,12,56,76,64,76,59,53,41,55,69,47,78,48,77,47,76,45,68,62,46,100,65,32,88,52,76,41,79,47,72,47,74,46,74,42,70,72,45,92,87,51,62,91,63,82,85,88,80,79,50,51,82,46,20,55,42,95,52,73,68,42,34,74,55,72,12,45,28,50,78,54,21,24,44,43,36,19,50,46,56,62,73,69,97

Secondary structure (DSSP, 8-state):
--------------------------PPPPS--THHHHHHHH--HHHHHHHHHHHHHTS---TTS-SS-SSSHHHHHHHHHHHHHHHHHHHTTS--EEEEEEEEEPPBTTBSS-EEEEEEEEEPPPSS-TT-------------SSTT-SSS----IIIIIHHHHHHHHHH-

Radius of gyration: 27.68 Å; Cα contacts (8 Å, |Δi|>4): 233; chains: 1; bounding box: 79×32×81 Å

Foldseek 3Di:
DDDDDDDDDDPDDPPDDDDDDPDDDDPDPDPDDVVVVVLVVLFDPVQLVVQLVQLLQLQFAAQLADQPDCGHYVNVQQVVLLVLLVVLCVVVPNQWDWDKDWDWDDDDPLRNHIGIDIDIDIDGADPPCRPDDDDQDADSGFDDPRSNDRDHGGSCSVRPSSSSSVVSSSSD